Protein AF-A0A9P4HF05-F1 (afdb_monomer)

Sequence (89 aa):
GIELPVHPATLRIEAALDQRGRSLPLEELSAIMCRVVPKMTEEEKASVYLTEMENAWPWFKIRDEVVRFDEQKSRWFLAGRSIANYECR

Organism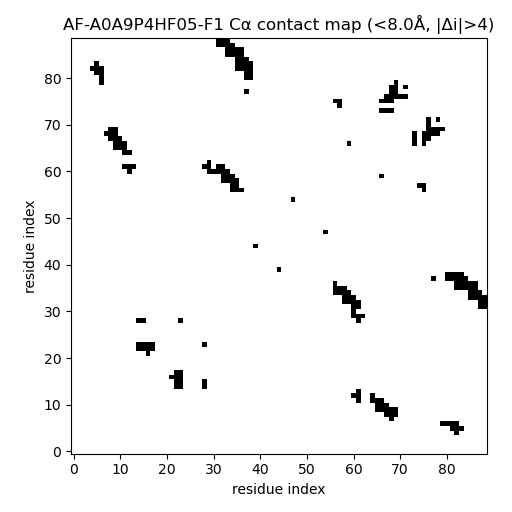: NCBI:txid210430

Radius of gyration: 14.5 Å; Cα contacts (8 Å, |Δi|>4): 116; chains: 1; bounding box: 28×26×40 Å

Structure (mmCIF, N/CA/C/O backbone):
data_AF-A0A9P4HF05-F1
#
_entry.id   AF-A0A9P4HF05-F1
#
loop_
_atom_site.group_PDB
_atom_site.id
_atom_site.type_symbol
_atom_site.label_atom_id
_atom_site.label_alt_id
_atom_site.label_comp_id
_atom_site.label_asym_id
_atom_site.label_entity_id
_atom_site.label_seq_id
_atom_site.pdbx_PDB_ins_code
_atom_site.Cartn_x
_atom_site.Cartn_y
_atom_site.Cartn_z
_atom_site.occupancy
_atom_site.B_iso_or_equiv
_atom_site.auth_seq_id
_atom_site.auth_comp_id
_atom_site.auth_asym_id
_atom_site.auth_atom_id
_atom_site.pdbx_PDB_model_num
ATOM 1 N N . GLY A 1 1 ? 14.473 -1.729 13.852 1.00 56.38 1 GLY A N 1
ATOM 2 C CA . GLY A 1 1 ? 13.365 -1.301 12.977 1.00 56.38 1 GLY A CA 1
ATOM 3 C C . GLY A 1 1 ? 12.717 -2.533 12.393 1.00 56.38 1 GLY A C 1
ATOM 4 O O . GLY A 1 1 ? 13.390 -3.552 12.318 1.00 56.38 1 GLY A O 1
ATOM 5 N N . ILE A 1 2 ? 11.433 -2.466 12.046 1.00 70.75 2 ILE A N 1
ATOM 6 C CA . ILE A 1 2 ? 10.747 -3.560 11.347 1.00 70.75 2 IL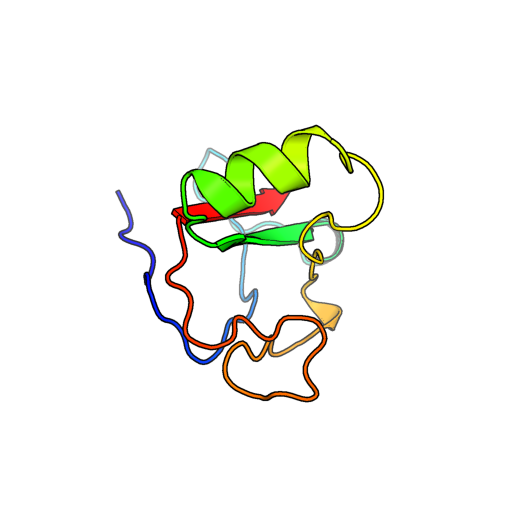E A CA 1
ATOM 7 C C . ILE A 1 2 ? 11.168 -3.495 9.877 1.00 70.75 2 ILE A C 1
ATOM 9 O O . ILE A 1 2 ? 11.078 -2.431 9.267 1.00 70.75 2 ILE A O 1
ATOM 13 N N . GLU A 1 3 ? 11.657 -4.603 9.329 1.00 82.44 3 GLU A N 1
ATOM 14 C CA . GLU A 1 3 ? 11.945 -4.720 7.901 1.00 82.44 3 GLU A CA 1
ATOM 15 C C . GLU A 1 3 ? 10.650 -5.082 7.167 1.00 82.44 3 GLU A C 1
ATOM 17 O O . GLU A 1 3 ? 10.004 -6.081 7.486 1.00 82.44 3 GLU A O 1
ATOM 22 N N . LEU A 1 4 ? 10.233 -4.231 6.229 1.00 87.75 4 LEU A N 1
ATOM 23 C CA . LEU A 1 4 ? 9.020 -4.445 5.442 1.00 87.75 4 LEU A CA 1
ATOM 24 C C . LEU A 1 4 ? 9.347 -5.200 4.145 1.00 87.75 4 LEU A C 1
ATOM 26 O O . LEU A 1 4 ? 10.416 -4.993 3.567 1.00 87.75 4 LEU A O 1
ATOM 30 N N . PRO A 1 5 ? 8.435 -6.058 3.652 1.00 92.06 5 PRO A N 1
ATOM 31 C CA . PRO A 1 5 ? 8.692 -6.867 2.468 1.00 92.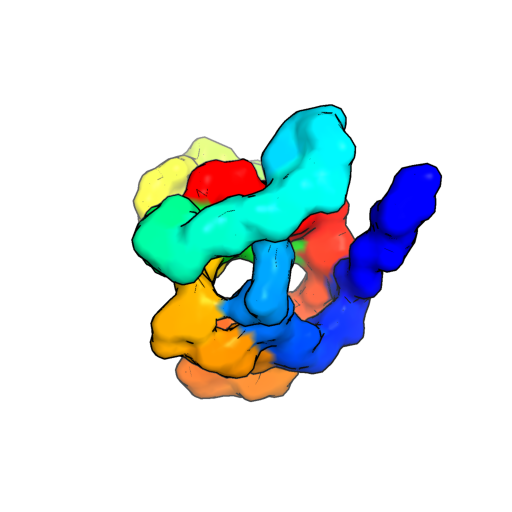06 5 PRO A CA 1
ATOM 32 C C . PRO A 1 5 ? 8.852 -6.003 1.213 1.00 92.06 5 PRO A C 1
ATOM 34 O O . PRO A 1 5 ? 8.162 -5.006 1.033 1.00 92.06 5 PRO A O 1
ATOM 37 N N . VAL A 1 6 ? 9.729 -6.412 0.299 1.00 93.56 6 VAL A N 1
ATOM 38 C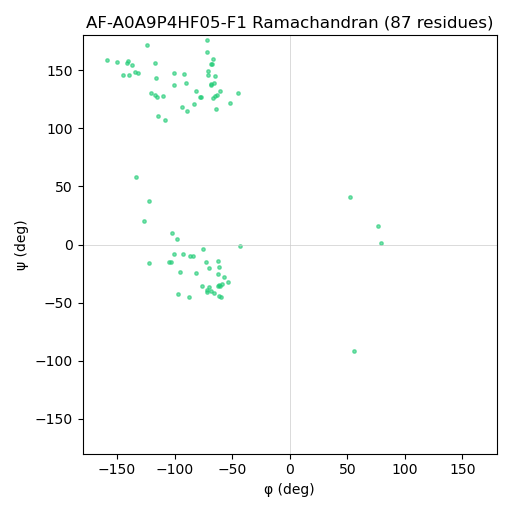 CA . VAL A 1 6 ? 9.984 -5.679 -0.957 1.00 93.56 6 VAL A CA 1
ATOM 39 C C . VAL A 1 6 ? 9.157 -6.231 -2.128 1.00 93.56 6 VAL A C 1
ATOM 41 O O . VAL A 1 6 ? 8.869 -5.501 -3.072 1.00 93.56 6 VAL A O 1
ATOM 44 N N . HIS A 1 7 ? 8.728 -7.495 -2.054 1.00 93.75 7 HIS A N 1
ATOM 45 C CA . HIS A 1 7 ? 7.899 -8.167 -3.067 1.00 93.75 7 HIS A CA 1
ATOM 46 C C . HIS A 1 7 ? 6.724 -8.939 -2.436 1.00 93.75 7 HIS A C 1
ATOM 48 O O . HIS A 1 7 ? 6.636 -10.158 -2.588 1.00 93.75 7 HIS A O 1
ATOM 54 N N . PRO A 1 8 ? 5.837 -8.281 -1.670 1.00 93.88 8 PRO A N 1
ATOM 55 C CA . PRO A 1 8 ? 4.647 -8.951 -1.167 1.00 93.88 8 PRO A CA 1
ATOM 56 C C . PRO A 1 8 ? 3.688 -9.276 -2.320 1.00 93.88 8 PRO A C 1
ATOM 58 O O . PRO A 1 8 ? 3.446 -8.440 -3.188 1.00 93.88 8 PRO A O 1
ATOM 61 N N . ALA A 1 9 ? 3.092 -10.468 -2.299 1.00 94.12 9 ALA A N 1
ATOM 62 C CA . ALA A 1 9 ? 1.957 -10.790 -3.168 1.00 94.12 9 ALA A CA 1
ATOM 63 C C . ALA A 1 9 ? 0.690 -10.050 -2.710 1.00 94.12 9 ALA A C 1
ATOM 65 O O . ALA A 1 9 ? -0.077 -9.526 -3.517 1.00 94.12 9 ALA A O 1
ATOM 66 N N . THR A 1 10 ? 0.500 -9.961 -1.390 1.00 95.06 10 THR A N 1
ATOM 67 C CA . THR A 1 10 ? -0.681 -9.360 -0.772 1.00 95.06 10 THR A CA 1
ATOM 68 C C . THR A 1 10 ? -0.338 -8.531 0.456 1.00 95.06 10 THR A C 1
ATOM 70 O O . THR A 1 10 ? 0.676 -8.784 1.109 1.00 95.06 10 THR A O 1
ATOM 73 N N . LEU A 1 11 ? -1.218 -7.603 0.828 1.00 94.25 11 LEU A N 1
ATOM 74 C CA . LEU A 1 11 ? -1.111 -6.825 2.060 1.00 94.25 11 LEU A CA 1
ATOM 75 C C . LEU A 1 11 ? -2.492 -6.547 2.664 1.00 94.25 11 LEU A C 1
ATOM 77 O O . LEU A 1 11 ? -3.472 -6.372 1.945 1.00 94.25 11 LEU A O 1
ATOM 81 N N . ARG A 1 12 ? -2.557 -6.508 3.997 1.00 94.00 12 ARG A N 1
ATOM 82 C CA . ARG A 1 12 ? -3.747 -6.155 4.780 1.00 94.00 12 ARG A CA 1
ATOM 83 C C . ARG A 1 12 ? -3.348 -5.291 5.975 1.00 94.00 12 ARG A C 1
ATOM 85 O O . ARG A 1 12 ? -2.272 -5.479 6.538 1.00 94.00 12 ARG A O 1
ATOM 92 N N . ILE A 1 13 ? -4.215 -4.355 6.358 1.00 92.19 13 ILE A N 1
ATOM 93 C CA . ILE A 1 13 ? -4.073 -3.580 7.597 1.00 92.19 13 ILE A CA 1
ATOM 94 C C . ILE A 1 13 ? -4.791 -4.343 8.715 1.00 92.19 13 ILE A C 1
ATOM 96 O O . ILE A 1 13 ? -6.008 -4.486 8.666 1.00 92.19 13 ILE A O 1
ATOM 100 N N . GLU A 1 14 ? -4.043 -4.821 9.711 1.00 90.44 14 GLU A N 1
ATOM 101 C CA . GLU A 1 14 ? -4.596 -5.538 10.878 1.00 90.44 14 GLU A CA 1
ATOM 102 C C . GLU A 1 14 ? -4.789 -4.623 12.087 1.00 90.44 14 GLU A C 1
ATOM 104 O O . GLU A 1 14 ? -5.772 -4.712 12.814 1.00 90.44 14 GLU A O 1
ATOM 109 N N . ALA A 1 15 ? -3.800 -3.763 12.326 1.00 91.25 15 ALA A N 1
ATOM 110 C CA . ALA A 1 15 ? -3.713 -2.906 13.492 1.00 91.25 15 ALA A CA 1
ATOM 111 C C . ALA A 1 15 ? -2.781 -1.729 13.199 1.00 91.25 15 ALA A C 1
ATOM 113 O O . ALA A 1 15 ? -1.908 -1.803 12.331 1.00 91.25 15 ALA A O 1
ATOM 114 N N . ALA A 1 16 ? -2.940 -0.665 13.974 1.00 91.25 16 ALA A N 1
ATOM 115 C CA . ALA A 1 16 ? -2.024 0.461 14.015 1.00 91.25 16 ALA A CA 1
ATOM 116 C C . ALA A 1 16 ? -1.746 0.824 15.472 1.00 91.25 16 ALA A C 1
ATOM 118 O O . ALA A 1 16 ? -2.600 0.630 16.343 1.00 91.25 16 ALA A O 1
ATOM 119 N N . LEU A 1 17 ? -0.538 1.319 15.729 1.00 91.69 17 LEU A N 1
ATOM 120 C CA . LEU A 1 17 ? -0.081 1.697 17.059 1.00 91.69 17 LEU A CA 1
ATOM 121 C C . LEU A 1 17 ? 0.186 3.202 17.107 1.00 91.69 17 LEU A C 1
ATOM 123 O O . LEU A 1 17 ? 0.703 3.773 16.147 1.00 91.69 17 LEU A O 1
ATOM 127 N N . ASP A 1 18 ? -0.125 3.831 18.237 1.00 89.88 18 ASP A N 1
ATOM 128 C CA . ASP A 1 18 ? 0.306 5.195 18.522 1.00 89.88 18 ASP A CA 1
ATOM 129 C C . ASP A 1 18 ? 1.821 5.260 18.813 1.00 89.88 18 ASP A C 1
ATOM 131 O O . ASP A 1 18 ? 2.520 4.248 18.909 1.00 89.88 18 ASP A O 1
ATOM 135 N N . GLN A 1 19 ? 2.347 6.472 19.013 1.00 89.25 19 GLN A N 1
ATOM 136 C CA . GLN A 1 19 ? 3.768 6.684 19.330 1.00 89.25 19 GLN A CA 1
ATOM 137 C C . GLN A 1 19 ? 4.222 6.036 20.649 1.00 89.25 19 GLN A C 1
ATOM 139 O O . GLN A 1 19 ? 5.419 5.931 20.907 1.00 89.25 19 GLN A O 1
ATOM 144 N N . ARG A 1 20 ? 3.282 5.617 21.501 1.00 93.75 20 ARG A N 1
ATOM 145 C CA . ARG A 1 20 ? 3.536 4.922 22.767 1.00 93.75 20 ARG A CA 1
ATOM 146 C C . ARG A 1 20 ? 3.384 3.404 22.622 1.00 93.75 20 ARG A C 1
ATOM 148 O O . ARG A 1 20 ? 3.468 2.700 23.624 1.00 93.75 20 ARG A O 1
ATOM 155 N N . GLY A 1 21 ? 3.155 2.901 21.407 1.00 91.50 21 GLY A N 1
ATOM 156 C CA . GLY A 1 21 ? 2.956 1.482 21.124 1.00 91.50 21 GLY A CA 1
ATOM 157 C C . GLY A 1 21 ? 1.571 0.956 21.508 1.00 91.50 21 GLY A C 1
ATOM 158 O O . GLY A 1 21 ? 1.399 -0.256 21.613 1.00 91.50 21 GLY A O 1
ATOM 159 N N . ARG A 1 22 ? 0.583 1.827 21.749 1.00 93.06 22 ARG A N 1
ATOM 160 C CA . ARG A 1 22 ? -0.786 1.420 22.102 1.00 93.06 22 ARG A CA 1
ATOM 161 C C . ARG A 1 22 ? -1.624 1.253 20.845 1.00 93.06 22 ARG A C 1
ATOM 163 O O . ARG A 1 22 ? -1.539 2.079 19.944 1.00 93.06 22 ARG A O 1
ATOM 170 N N . SER A 1 23 ? -2.455 0.216 20.803 1.00 92.88 23 SER A N 1
ATOM 171 C CA . SER A 1 23 ? -3.379 -0.012 19.691 1.00 92.88 23 SER A CA 1
ATOM 172 C C . SER A 1 23 ? -4.354 1.148 19.532 1.00 92.88 23 SER A C 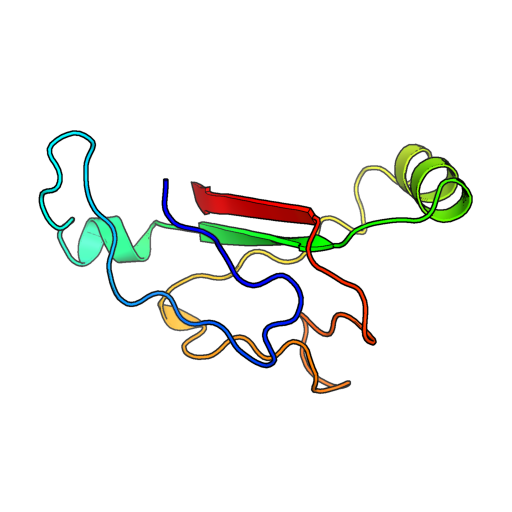1
ATOM 174 O O . SER A 1 23 ? -4.976 1.567 20.512 1.00 92.88 23 SER A O 1
ATOM 176 N N . LEU A 1 24 ? -4.514 1.621 18.300 1.00 92.56 24 LEU A N 1
ATOM 177 C CA . LEU A 1 24 ? -5.540 2.600 17.967 1.00 92.56 24 LEU A CA 1
ATOM 178 C C . LEU A 1 24 ? -6.938 1.961 18.008 1.00 92.56 24 LEU A C 1
ATOM 180 O O . LEU A 1 24 ? -7.079 0.779 17.672 1.00 92.56 24 LEU A O 1
ATOM 184 N N . PRO A 1 25 ? -7.973 2.717 18.413 1.00 92.19 25 PRO A N 1
ATOM 185 C CA . PRO A 1 25 ? -9.353 2.250 18.359 1.00 92.19 25 PRO A CA 1
ATOM 186 C C . PRO A 1 25 ? -9.812 2.060 16.905 1.00 92.19 25 PRO A C 1
ATOM 188 O O . PRO A 1 25 ? -9.227 2.611 15.968 1.00 92.19 25 PRO A O 1
ATOM 191 N N . LEU A 1 26 ? -10.868 1.268 16.705 1.00 87.12 26 LEU A N 1
ATOM 192 C CA . LEU A 1 26 ? -11.332 0.875 15.370 1.00 87.12 26 LEU A CA 1
ATOM 193 C C . LEU A 1 26 ? -11.741 2.083 14.515 1.00 87.12 26 LEU A C 1
ATOM 195 O O . LEU A 1 26 ? -11.513 2.097 13.305 1.00 87.12 26 LEU A O 1
ATOM 199 N N . GLU A 1 27 ? -12.322 3.104 15.140 1.00 89.44 27 GLU A N 1
ATOM 200 C CA . GLU A 1 27 ? -12.750 4.338 14.487 1.00 89.44 27 GLU A CA 1
ATOM 201 C C . GLU A 1 27 ? -11.553 5.071 13.867 1.00 89.44 27 GLU A C 1
ATOM 203 O O . GLU A 1 27 ? -11.606 5.459 12.699 1.00 89.44 27 GLU A O 1
ATOM 208 N N . GLU A 1 28 ? -10.444 5.174 14.603 1.00 89.81 28 GLU A N 1
ATOM 209 C CA . GLU A 1 28 ? -9.195 5.776 14.124 1.00 89.81 28 GLU A CA 1
ATOM 210 C C . GLU A 1 28 ? -8.498 4.882 13.092 1.00 89.81 28 GLU A C 1
ATOM 212 O O . GLU A 1 28 ? -8.060 5.366 12.048 1.00 89.81 28 GLU A O 1
ATOM 217 N N . LEU A 1 29 ? -8.475 3.564 13.313 1.00 89.69 29 LEU A N 1
ATOM 218 C CA . LEU A 1 29 ? -7.926 2.597 12.357 1.00 89.69 29 LEU A CA 1
ATOM 219 C C . LEU A 1 29 ? -8.638 2.669 10.997 1.00 89.69 29 LEU A C 1
ATOM 221 O O . LEU A 1 29 ? -8.011 2.505 9.952 1.00 89.69 29 LEU A O 1
ATOM 225 N N . SER A 1 30 ? -9.943 2.955 10.993 1.00 88.94 30 SER A N 1
ATOM 226 C CA . SER A 1 30 ? -10.735 3.098 9.768 1.00 88.94 30 SER A CA 1
ATOM 227 C C . SER A 1 30 ? -10.400 4.351 8.947 1.00 88.94 30 SER A C 1
ATOM 229 O O . SER A 1 30 ? -10.686 4.394 7.744 1.00 88.94 30 SER A O 1
ATOM 231 N N . ALA A 1 31 ? -9.788 5.356 9.582 1.00 91.31 31 ALA A N 1
ATOM 232 C CA . ALA A 1 31 ? -9.336 6.574 8.926 1.00 91.31 31 ALA A CA 1
ATOM 233 C C . ALA A 1 31 ? -7.982 6.389 8.224 1.00 91.31 31 ALA A C 1
ATOM 235 O O . ALA A 1 31 ? -7.727 7.089 7.241 1.00 91.31 31 ALA A O 1
ATOM 236 N N . ILE A 1 32 ? -7.172 5.421 8.672 1.00 92.81 32 ILE A N 1
ATOM 237 C CA . ILE A 1 32 ? -5.832 5.178 8.134 1.00 92.81 32 ILE A CA 1
ATOM 238 C C . ILE A 1 32 ? -5.903 4.777 6.665 1.00 92.81 32 ILE A C 1
ATOM 240 O O . ILE A 1 32 ? -6.610 3.845 6.269 1.00 92.81 32 ILE A O 1
ATOM 244 N N . MET A 1 33 ? -5.115 5.480 5.860 1.00 94.25 33 MET A N 1
ATOM 245 C CA . MET A 1 33 ? -4.878 5.175 4.459 1.00 94.25 33 MET A CA 1
ATOM 246 C C . MET A 1 33 ? -3.410 4.857 4.271 1.00 94.25 33 MET A C 1
ATOM 248 O O . MET A 1 33 ? -2.567 5.670 4.628 1.00 94.25 33 MET A O 1
ATOM 252 N N . CYS A 1 34 ? -3.109 3.733 3.634 1.00 93.69 34 CYS A N 1
ATOM 253 C CA . CYS A 1 34 ? -1.752 3.387 3.239 1.00 93.69 34 CYS A CA 1
ATOM 254 C C . CYS A 1 34 ? -1.631 3.280 1.719 1.00 93.69 34 CYS A C 1
ATOM 256 O O . CYS A 1 34 ? -2.616 3.045 1.025 1.00 93.69 34 CYS A O 1
ATOM 258 N N . ARG A 1 35 ? -0.431 3.457 1.181 1.00 93.25 35 ARG A N 1
ATOM 259 C CA . ARG A 1 35 ? -0.094 3.149 -0.209 1.00 93.25 35 ARG A CA 1
ATOM 260 C C . ARG A 1 35 ? 1.297 2.547 -0.284 1.00 93.25 35 ARG A C 1
ATOM 262 O O . ARG A 1 35 ? 2.143 2.784 0.579 1.00 93.25 35 ARG A O 1
ATOM 269 N N . VAL A 1 36 ? 1.527 1.794 -1.349 1.00 92.75 36 VAL A N 1
ATOM 270 C CA . VAL A 1 36 ? 2.859 1.314 -1.711 1.00 92.75 36 VAL A CA 1
ATOM 271 C C . VAL A 1 36 ? 3.413 2.189 -2.820 1.00 92.75 36 VAL A C 1
ATOM 273 O O . VAL A 1 36 ? 2.701 2.533 -3.763 1.00 92.75 36 VAL A O 1
ATOM 276 N N . VAL A 1 37 ? 4.685 2.547 -2.703 1.00 91.12 37 VAL A N 1
ATOM 277 C CA . VAL A 1 37 ? 5.418 3.267 -3.740 1.00 91.12 37 VAL A CA 1
ATOM 278 C C . VAL A 1 37 ? 6.408 2.280 -4.351 1.00 91.12 37 VAL A C 1
ATOM 280 O O . VAL A 1 37 ? 7.367 1.903 -3.673 1.00 91.12 37 VAL A O 1
ATOM 283 N N . PRO A 1 38 ? 6.191 1.794 -5.583 1.00 90.56 38 PRO A N 1
ATOM 284 C CA . PRO A 1 38 ? 7.138 0.918 -6.256 1.00 90.56 38 PRO A CA 1
ATOM 285 C C . PRO A 1 38 ? 8.438 1.651 -6.598 1.00 90.56 38 PRO A C 1
ATOM 287 O O . PRO A 1 38 ? 8.470 2.872 -6.763 1.00 90.56 38 PRO A O 1
ATOM 290 N N . LYS A 1 39 ? 9.526 0.889 -6.732 1.00 89.06 39 LYS A N 1
ATOM 291 C CA . LYS A 1 39 ? 10.771 1.388 -7.319 1.00 89.06 39 LYS A CA 1
ATOM 292 C C . LYS A 1 39 ? 10.522 1.682 -8.795 1.00 89.06 39 LYS A C 1
ATOM 294 O O . LYS A 1 39 ? 10.066 0.805 -9.524 1.00 89.06 39 LYS A O 1
ATOM 299 N N . MET A 1 40 ? 10.838 2.906 -9.196 1.00 84.19 40 MET A N 1
ATOM 300 C CA . MET A 1 40 ? 10.793 3.364 -10.583 1.00 84.19 40 MET A CA 1
ATOM 301 C C . MET A 1 40 ? 12.199 3.365 -11.183 1.00 84.19 40 MET A C 1
ATOM 303 O O . MET A 1 40 ? 13.168 3.653 -10.467 1.00 84.19 40 MET A O 1
ATOM 307 N N . THR A 1 41 ? 12.304 3.101 -12.485 1.00 82.56 41 THR A N 1
ATOM 308 C CA . THR A 1 41 ? 13.535 3.378 -13.245 1.00 82.56 41 THR A CA 1
ATOM 309 C C . THR A 1 41 ? 13.727 4.885 -13.443 1.00 82.56 41 THR A C 1
ATOM 311 O O . THR A 1 41 ? 12.807 5.672 -13.219 1.00 82.56 41 THR A O 1
ATOM 314 N N . GLU A 1 42 ? 14.924 5.321 -13.843 1.00 79.50 42 GLU A N 1
ATOM 315 C CA . GLU A 1 42 ? 15.196 6.747 -14.094 1.00 79.50 42 GLU A CA 1
ATOM 316 C C . GLU A 1 42 ? 14.316 7.313 -15.225 1.00 79.50 42 GLU A C 1
ATOM 318 O O . GLU A 1 42 ? 13.828 8.440 -15.135 1.00 79.50 42 GLU A O 1
ATOM 323 N N . GLU A 1 43 ? 14.015 6.507 -16.245 1.00 76.88 43 GLU A N 1
ATOM 324 C CA . GLU A 1 43 ? 13.132 6.874 -17.357 1.00 76.88 43 GLU A CA 1
ATOM 325 C C . GLU A 1 43 ? 11.666 7.018 -16.909 1.00 76.88 43 GLU A C 1
ATOM 327 O O . GLU A 1 43 ? 10.962 7.949 -17.319 1.00 76.88 43 GLU A O 1
ATOM 332 N N . GLU A 1 44 ? 11.203 6.121 -16.031 1.00 75.44 44 GLU A N 1
ATOM 333 C CA . GLU A 1 44 ? 9.866 6.192 -15.434 1.00 75.44 44 GLU A CA 1
ATOM 334 C C . GLU A 1 44 ? 9.738 7.423 -14.524 1.00 75.44 44 GLU A C 1
ATOM 336 O O . GLU A 1 44 ? 8.736 8.135 -14.598 1.00 75.44 44 GLU A O 1
ATOM 341 N N . LYS A 1 45 ? 10.769 7.734 -13.723 1.00 73.94 45 LYS A N 1
ATOM 342 C CA . LYS A 1 45 ? 10.795 8.936 -12.870 1.00 73.94 45 LYS A CA 1
ATOM 343 C C . LYS A 1 45 ? 10.669 10.217 -13.691 1.00 73.94 45 LYS A C 1
ATOM 345 O O . LYS A 1 45 ? 9.876 11.087 -13.334 1.00 73.94 45 LYS A O 1
ATOM 350 N N . ALA A 1 46 ? 11.408 10.320 -14.797 1.00 69.12 46 ALA A N 1
ATOM 351 C CA . ALA A 1 46 ? 11.346 11.476 -15.690 1.00 69.12 46 ALA A CA 1
ATOM 352 C C . ALA A 1 46 ? 9.949 11.654 -16.317 1.00 69.12 46 ALA A C 1
ATOM 354 O O . ALA A 1 46 ? 9.476 12.777 -16.475 1.00 69.12 46 ALA A O 1
ATOM 355 N N . SER A 1 47 ? 9.262 10.549 -16.617 1.00 65.88 47 SER A N 1
ATOM 356 C CA . SER A 1 47 ? 7.912 10.559 -17.198 1.00 65.88 47 SER A CA 1
ATOM 357 C C . SER A 1 47 ? 6.819 10.896 -16.172 1.00 65.88 47 SER A C 1
ATOM 359 O O . SER A 1 47 ? 5.853 11.592 -16.490 1.00 65.88 47 SER A O 1
ATOM 361 N N . VAL A 1 48 ? 6.971 10.440 -14.924 1.00 63.22 48 VAL A N 1
ATOM 362 C CA . VAL A 1 48 ? 6.040 10.732 -13.817 1.00 63.22 48 VAL A CA 1
ATOM 363 C C . VAL A 1 48 ? 6.124 12.198 -13.385 1.00 63.22 48 VAL A C 1
ATOM 365 O O . VAL A 1 48 ? 5.093 12.810 -13.122 1.00 63.22 48 VAL A O 1
ATOM 368 N N . TYR A 1 49 ? 7.321 12.792 -13.395 1.00 58.81 49 TYR A N 1
ATOM 369 C CA . TYR A 1 49 ? 7.514 14.217 -13.088 1.00 58.81 49 TYR A CA 1
ATOM 370 C C . TYR A 1 49 ? 6.797 15.151 -14.081 1.00 58.81 49 TYR A C 1
ATOM 372 O O . TYR A 1 49 ? 6.421 16.267 -13.745 1.00 58.81 49 TYR A O 1
ATOM 380 N N . LEU A 1 50 ? 6.556 14.690 -15.311 1.00 55.19 50 LEU A N 1
ATOM 381 C CA . LEU A 1 50 ? 5.821 15.453 -16.326 1.00 55.19 50 LEU A CA 1
ATOM 382 C C . LEU A 1 50 ? 4.296 15.266 -16.237 1.00 55.19 50 LEU A C 1
ATOM 384 O O . LEU A 1 50 ? 3.554 15.980 -16.907 1.00 55.19 50 LEU A O 1
ATOM 388 N N . THR A 1 51 ? 3.820 14.311 -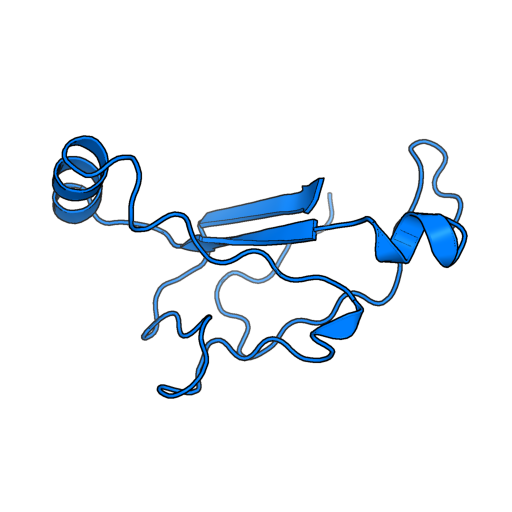15.431 1.00 55.53 51 THR A N 1
ATOM 389 C CA . THR A 1 51 ? 2.416 13.862 -15.376 1.00 55.53 51 THR A CA 1
ATOM 390 C C . THR A 1 51 ? 1.831 13.894 -13.957 1.00 55.53 51 THR A C 1
ATOM 392 O O . THR A 1 51 ? 0.825 13.232 -13.704 1.00 55.53 51 THR A O 1
ATOM 395 N N . GLU A 1 52 ? 2.439 14.679 -13.052 1.00 49.12 52 GLU A N 1
ATOM 396 C CA . GLU A 1 52 ? 2.326 14.718 -11.572 1.00 49.12 52 GLU A CA 1
ATOM 397 C C . GLU A 1 52 ? 0.929 14.615 -10.903 1.00 49.12 52 GLU A C 1
ATOM 399 O O . GLU A 1 52 ? 0.856 14.579 -9.676 1.00 49.12 52 GLU A O 1
ATOM 404 N N . MET A 1 53 ? -0.189 14.514 -11.625 1.00 48.16 53 MET A N 1
ATOM 405 C CA . MET A 1 53 ? -1.540 14.457 -11.049 1.00 48.16 53 MET A CA 1
ATOM 406 C C . MET A 1 53 ? -2.390 13.222 -11.395 1.00 48.16 53 MET A C 1
ATOM 408 O O . MET A 1 53 ? -3.345 12.975 -10.663 1.00 48.16 53 MET A O 1
ATOM 412 N N . GLU A 1 54 ? -2.078 12.403 -12.409 1.00 43.56 54 GLU A N 1
ATOM 413 C CA . GLU A 1 54 ? -3.008 11.321 -12.822 1.00 43.56 54 GLU A CA 1
ATOM 414 C C . GLU A 1 54 ? -2.630 9.894 -12.370 1.00 43.56 54 GLU A C 1
ATOM 416 O O . GLU A 1 54 ? -3.501 9.030 -12.332 1.00 43.56 54 GLU A O 1
ATOM 421 N N . ASN A 1 55 ? -1.391 9.638 -11.924 1.00 54.12 55 ASN A N 1
ATOM 422 C CA . ASN A 1 55 ? -0.911 8.290 -11.547 1.00 54.12 55 ASN A CA 1
ATOM 423 C C . ASN A 1 55 ? -0.394 8.186 -10.097 1.00 54.12 55 ASN A C 1
ATOM 425 O O . ASN A 1 55 ? 0.579 7.487 -9.807 1.00 54.12 55 ASN A O 1
ATOM 429 N N . ALA A 1 56 ? -1.027 8.881 -9.150 1.00 71.12 56 ALA A N 1
ATOM 430 C CA . ALA A 1 56 ? -0.721 8.681 -7.736 1.00 71.12 56 ALA A CA 1
ATOM 431 C C . ALA A 1 56 ? -1.090 7.242 -7.330 1.00 71.12 56 ALA A C 1
ATOM 433 O O . ALA A 1 56 ? -2.261 6.869 -7.375 1.00 71.12 56 ALA A O 1
ATOM 434 N N . TRP A 1 57 ? -0.095 6.442 -6.930 1.00 84.81 57 TRP A N 1
ATOM 435 C CA . TRP A 1 57 ? -0.288 5.051 -6.509 1.00 84.81 57 TRP A CA 1
ATOM 436 C C . TRP A 1 57 ? -1.492 4.905 -5.567 1.00 84.81 57 TRP A C 1
ATOM 438 O O . TRP A 1 57 ? -1.599 5.674 -4.601 1.00 84.81 57 TRP A O 1
ATOM 448 N N . PRO A 1 58 ? -2.403 3.953 -5.838 1.00 90.69 58 PRO A N 1
ATOM 449 C CA . PRO A 1 58 ? -3.692 3.918 -5.175 1.00 90.69 58 PRO A CA 1
ATOM 450 C C . PRO A 1 58 ? -3.531 3.651 -3.685 1.00 90.69 58 PRO A C 1
ATOM 452 O O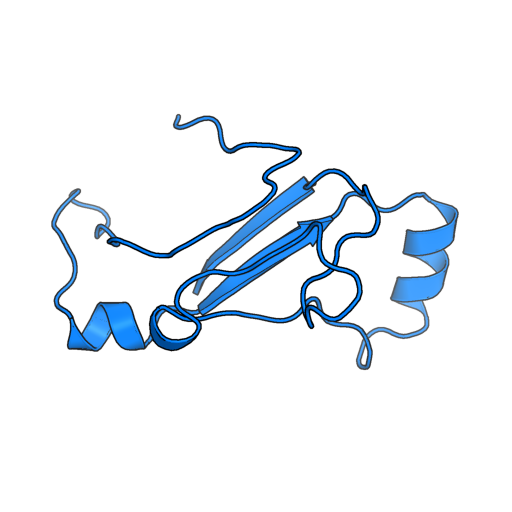 . PRO A 1 58 ? -2.920 2.671 -3.258 1.00 90.69 58 PRO A O 1
ATOM 455 N N . TRP A 1 59 ? -4.146 4.520 -2.891 1.00 93.44 59 TRP A N 1
ATOM 456 C CA . TRP A 1 59 ? -4.286 4.311 -1.459 1.00 93.44 59 TRP A CA 1
ATOM 457 C C . TRP A 1 59 ? -5.227 3.142 -1.176 1.00 93.44 59 TRP A C 1
ATOM 459 O O . TRP A 1 59 ? -6.103 2.839 -1.983 1.00 93.44 59 TRP A O 1
ATOM 469 N N . PHE A 1 60 ? -5.078 2.511 -0.022 1.00 94.44 60 PHE A N 1
ATOM 470 C CA . PHE A 1 60 ? -5.957 1.480 0.506 1.00 94.44 60 PHE A CA 1
ATOM 471 C C . PHE A 1 60 ? -6.210 1.696 1.997 1.00 94.44 60 PHE A C 1
ATOM 473 O O . PHE A 1 60 ? -5.413 2.322 2.698 1.00 94.44 60 PHE A O 1
ATOM 480 N N . LYS A 1 61 ? -7.347 1.193 2.467 1.00 94.88 61 LYS A N 1
ATOM 481 C CA . LYS A 1 61 ? -7.825 1.260 3.852 1.00 94.88 61 LYS A CA 1
ATOM 482 C C . LYS A 1 61 ? -8.107 -0.143 4.370 1.00 94.88 61 LYS A C 1
ATOM 484 O O . LYS A 1 61 ? -8.184 -1.093 3.600 1.00 94.88 61 LYS A O 1
ATOM 489 N N . ILE A 1 62 ? -8.392 -0.259 5.664 1.00 92.94 62 ILE A N 1
ATOM 490 C CA . ILE A 1 62 ? -8.809 -1.530 6.276 1.00 92.94 62 ILE A CA 1
ATOM 491 C C . ILE A 1 62 ? -10.018 -2.183 5.574 1.00 92.94 62 ILE A C 1
ATOM 493 O O . ILE A 1 62 ? -10.095 -3.401 5.478 1.00 92.94 62 ILE A O 1
ATOM 497 N N . ARG A 1 63 ? -10.936 -1.377 5.020 1.00 91.81 63 ARG A N 1
ATOM 498 C CA . ARG A 1 63 ? -12.123 -1.862 4.292 1.00 91.81 63 ARG A CA 1
ATOM 499 C C . ARG A 1 63 ? -11.823 -2.445 2.912 1.00 91.81 63 ARG A C 1
ATOM 501 O O . ARG A 1 63 ? -12.693 -3.099 2.357 1.00 91.81 63 ARG A O 1
ATOM 508 N N . ASP A 1 64 ? -10.637 -2.197 2.356 1.00 93.62 64 ASP A N 1
ATOM 509 C CA . ASP A 1 64 ? -10.196 -2.870 1.129 1.00 93.62 64 ASP A CA 1
ATOM 510 C C . ASP A 1 64 ? -9.778 -4.334 1.409 1.00 93.62 64 ASP A C 1
ATOM 512 O O . ASP A 1 64 ? -9.464 -5.068 0.477 1.00 93.62 64 ASP A O 1
ATOM 516 N N . GLU A 1 65 ? -9.796 -4.760 2.681 1.00 92.06 65 GLU A N 1
ATOM 517 C CA . GLU A 1 65 ? -9.474 -6.104 3.164 1.00 92.06 65 GLU A CA 1
ATOM 518 C C . GLU A 1 65 ? -8.082 -6.573 2.729 1.00 92.06 65 GLU A C 1
ATOM 520 O O . GLU A 1 65 ? -7.099 -6.331 3.429 1.00 92.06 65 GLU A O 1
ATOM 525 N N . VAL A 1 66 ? -7.986 -7.250 1.585 1.00 95.31 66 VAL A N 1
ATOM 526 C CA . VAL A 1 66 ? -6.741 -7.801 1.055 1.00 95.31 66 VAL A CA 1
ATOM 527 C C . VAL A 1 66 ? -6.385 -7.096 -0.245 1.00 95.31 66 VAL A C 1
ATOM 529 O O . VAL A 1 66 ? -6.995 -7.313 -1.291 1.00 95.31 66 VAL A O 1
ATOM 532 N N . VAL A 1 67 ? -5.319 -6.306 -0.187 1.00 94.75 67 VAL A N 1
ATOM 533 C CA . VAL A 1 67 ? -4.680 -5.704 -1.352 1.00 94.75 67 VAL A CA 1
ATOM 534 C C . VAL A 1 67 ? -3.843 -6.764 -2.054 1.00 94.75 67 VAL A C 1
ATOM 536 O O . VAL A 1 67 ? -2.998 -7.394 -1.421 1.00 94.75 67 VAL A O 1
ATOM 539 N N . ARG A 1 68 ? -4.057 -6.955 -3.359 1.00 96.06 68 ARG A N 1
ATOM 540 C CA . ARG A 1 68 ? -3.308 -7.905 -4.199 1.00 96.06 68 ARG A CA 1
ATOM 541 C C . ARG A 1 68 ? -2.416 -7.156 -5.180 1.00 96.06 68 ARG A C 1
ATOM 543 O O . ARG A 1 68 ? -2.902 -6.292 -5.906 1.00 96.06 68 ARG A O 1
ATOM 550 N N . PHE A 1 69 ? -1.132 -7.486 -5.216 1.00 94.38 69 PHE A N 1
ATOM 551 C CA . PHE A 1 69 ? -0.137 -6.821 -6.067 1.00 94.38 69 PHE A CA 1
ATOM 552 C C . PHE A 1 69 ? 0.272 -7.657 -7.286 1.00 94.38 69 PHE A C 1
ATOM 554 O O . PHE A 1 69 ? 0.860 -7.124 -8.226 1.00 94.38 69 PHE A O 1
ATOM 561 N N . ASP A 1 70 ? -0.049 -8.949 -7.281 1.00 93.38 70 ASP A N 1
ATOM 562 C CA . ASP A 1 70 ? 0.293 -9.944 -8.302 1.00 93.38 70 ASP A CA 1
ATOM 563 C C . ASP A 1 70 ? -0.861 -10.263 -9.271 1.00 93.38 70 ASP A C 1
ATOM 565 O O . ASP A 1 70 ? -0.657 -10.911 -10.297 1.00 93.38 70 ASP A O 1
ATOM 569 N N . GLU A 1 71 ? -2.065 -9.761 -8.999 1.00 94.88 71 GLU A N 1
ATOM 570 C CA . GLU A 1 71 ? -3.240 -9.964 -9.843 1.00 94.88 71 GLU A CA 1
ATOM 571 C C . GLU A 1 71 ? -3.424 -8.816 -10.844 1.00 94.88 71 GLU A C 1
ATOM 573 O O . GLU A 1 71 ? -3.686 -7.686 -10.448 1.00 94.88 71 GLU A O 1
ATOM 578 N N . GLN A 1 72 ? -3.373 -9.100 -12.150 1.00 90.62 72 GLN A N 1
ATOM 579 C CA . GLN A 1 72 ? -3.468 -8.082 -13.216 1.00 90.62 72 GLN A CA 1
ATOM 580 C C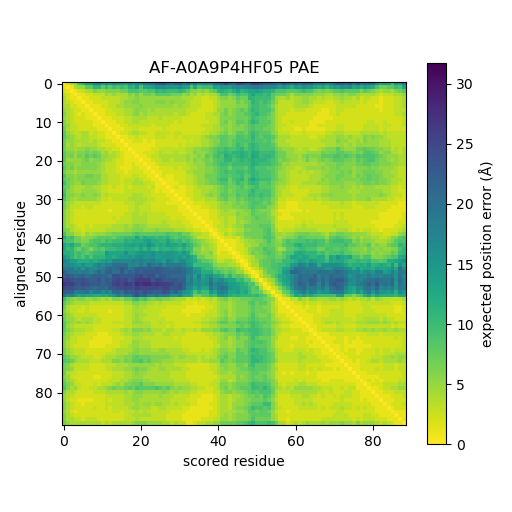 . GLN A 1 72 ? -4.743 -7.225 -13.177 1.00 90.62 72 GLN A C 1
ATOM 582 O O . GLN A 1 72 ? -4.736 -6.091 -13.645 1.00 90.62 72 GLN A O 1
ATOM 587 N N . LYS A 1 73 ? -5.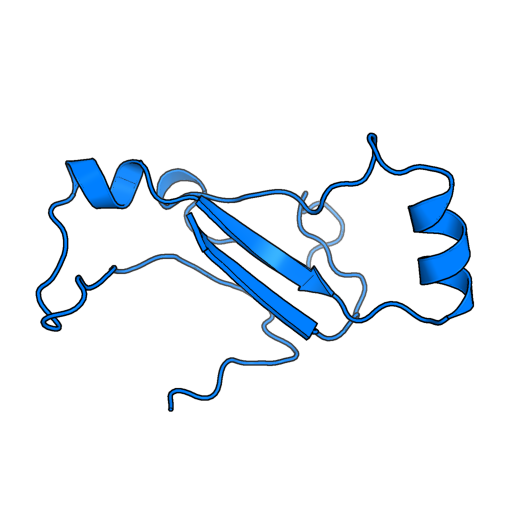846 -7.765 -12.646 1.00 92.56 73 LYS A N 1
ATOM 588 C CA . LYS A 1 73 ? -7.127 -7.050 -12.513 1.00 92.56 73 LYS A CA 1
ATOM 589 C C . LYS A 1 73 ? -7.205 -6.188 -11.253 1.00 92.56 73 LYS A C 1
ATOM 591 O O . LYS A 1 73 ? -8.152 -5.421 -11.097 1.00 92.56 73 LYS A O 1
ATOM 596 N N . SER A 1 74 ? -6.243 -6.330 -10.345 1.00 92.69 74 SER A N 1
ATOM 597 C CA . SER A 1 74 ? -6.178 -5.539 -9.126 1.00 92.69 74 SER A CA 1
ATOM 598 C C . SER A 1 74 ? -5.862 -4.088 -9.454 1.00 92.69 74 SER A C 1
ATOM 600 O O . SER A 1 74 ? -4.929 -3.801 -10.205 1.00 92.69 74 SER A O 1
ATOM 602 N N . ARG A 1 75 ? -6.559 -3.154 -8.796 1.00 91.31 75 ARG A N 1
ATOM 603 C CA . ARG A 1 75 ? -6.218 -1.728 -8.897 1.00 91.31 75 ARG A CA 1
ATOM 604 C C . ARG A 1 75 ? -4.807 -1.422 -8.385 1.00 91.31 75 ARG A C 1
ATOM 606 O O . ARG A 1 75 ? -4.264 -0.382 -8.722 1.00 91.31 75 ARG A O 1
ATOM 613 N N . TRP A 1 76 ? -4.224 -2.310 -7.578 1.00 93.00 76 TRP A N 1
ATOM 614 C CA . TRP A 1 76 ? -2.883 -2.160 -7.011 1.00 93.00 76 TRP A CA 1
ATOM 615 C C . TRP A 1 76 ? -1.823 -3.005 -7.723 1.00 93.00 76 TRP A C 1
ATOM 617 O O . TRP A 1 76 ? -0.713 -3.117 -7.217 1.00 93.00 76 TRP A O 1
ATOM 627 N N . PHE A 1 77 ? -2.133 -3.623 -8.864 1.00 91.88 77 PHE A N 1
ATOM 628 C CA . PHE A 1 77 ? -1.193 -4.494 -9.565 1.00 91.88 77 PHE A CA 1
ATOM 629 C C . PHE A 1 77 ? 0.172 -3.819 -9.798 1.00 91.88 77 PHE A C 1
ATOM 631 O O . PHE A 1 77 ? 0.260 -2.775 -10.442 1.00 91.88 77 PHE A O 1
ATOM 638 N N . LEU A 1 78 ? 1.250 -4.430 -9.296 1.00 90.44 78 LEU A N 1
ATOM 639 C CA . LEU A 1 78 ? 2.606 -3.870 -9.390 1.00 90.44 78 LEU A CA 1
ATOM 640 C C . LEU A 1 78 ? 3.376 -4.358 -10.620 1.00 90.44 78 LEU A C 1
ATOM 642 O O . LEU A 1 78 ? 4.461 -3.847 -10.896 1.00 90.44 78 LEU A O 1
ATOM 646 N N . ALA A 1 79 ? 2.843 -5.332 -11.365 1.00 89.44 79 ALA A N 1
ATOM 647 C CA . ALA A 1 79 ? 3.497 -5.914 -12.539 1.00 89.44 79 ALA A CA 1
ATOM 648 C C . ALA A 1 79 ? 4.936 -6.394 -12.266 1.00 89.44 79 ALA A C 1
ATOM 650 O O . ALA A 1 79 ? 5.840 -6.182 -13.069 1.00 89.44 79 ALA A O 1
ATOM 651 N N . GLY A 1 80 ? 5.161 -7.012 -11.101 1.00 87.38 80 GLY A N 1
ATOM 652 C CA . GLY A 1 80 ? 6.473 -7.525 -10.693 1.00 87.38 80 GLY A CA 1
ATOM 653 C C . GLY A 1 80 ? 7.447 -6.473 -10.148 1.00 87.38 80 GLY A C 1
ATOM 654 O O . GLY A 1 80 ? 8.561 -6.829 -9.763 1.00 87.38 80 GLY A O 1
ATOM 655 N N . ARG A 1 81 ? 7.052 -5.194 -10.061 1.00 89.25 81 ARG A N 1
ATOM 656 C CA . ARG A 1 81 ? 7.893 -4.146 -9.466 1.00 89.25 81 ARG A CA 1
ATOM 657 C C . ARG A 1 81 ? 8.109 -4.388 -7.971 1.00 89.25 81 ARG A C 1
ATOM 659 O O . ARG A 1 81 ? 7.185 -4.728 -7.236 1.00 89.25 81 ARG A O 1
ATOM 666 N N . SER A 1 82 ? 9.340 -4.158 -7.519 1.00 92.62 82 SER A N 1
ATOM 667 C CA . SER A 1 82 ? 9.685 -4.093 -6.095 1.00 92.62 82 SER A CA 1
ATOM 668 C C . SER A 1 82 ? 9.119 -2.834 -5.446 1.00 92.62 82 SER A C 1
ATOM 670 O O . SER A 1 82 ? 9.097 -1.781 -6.081 1.00 92.62 82 SER A O 1
ATOM 672 N N . ILE A 1 83 ? 8.783 -2.899 -4.164 1.00 93.25 83 ILE A N 1
ATOM 673 C CA . ILE A 1 83 ? 8.368 -1.742 -3.369 1.00 93.25 83 ILE A CA 1
ATOM 674 C C . ILE A 1 83 ? 9.600 -0.965 -2.884 1.00 93.25 83 ILE A C 1
ATOM 676 O O . ILE A 1 83 ? 10.572 -1.540 -2.393 1.00 93.25 83 ILE A O 1
ATOM 680 N N . ALA A 1 84 ? 9.574 0.354 -3.063 1.00 92.00 84 ALA A N 1
ATOM 681 C CA . ALA A 1 84 ? 10.563 1.287 -2.535 1.00 92.00 84 ALA A CA 1
ATOM 682 C C . ALA A 1 84 ? 10.190 1.746 -1.125 1.00 92.00 84 ALA A C 1
ATOM 684 O O . ALA A 1 84 ? 11.048 1.795 -0.249 1.00 92.00 84 ALA A O 1
ATOM 685 N N . ASN A 1 85 ? 8.915 2.097 -0.929 1.00 91.62 85 ASN A N 1
ATOM 686 C CA . ASN A 1 85 ? 8.431 2.660 0.321 1.00 91.62 85 ASN A CA 1
ATOM 687 C C . ASN A 1 85 ? 6.965 2.304 0.596 1.00 91.62 85 ASN A C 1
ATOM 689 O O . ASN A 1 85 ? 6.184 2.042 -0.322 1.00 91.62 85 ASN A O 1
ATOM 693 N N . TYR A 1 86 ? 6.603 2.363 1.873 1.00 92.25 86 TYR A N 1
ATOM 694 C CA . TYR A 1 86 ? 5.237 2.278 2.369 1.00 92.25 86 TYR A CA 1
ATOM 695 C C . TYR A 1 86 ? 4.885 3.607 3.020 1.00 92.25 86 TYR A C 1
ATOM 697 O O . TYR A 1 86 ? 5.607 4.086 3.892 1.00 92.25 86 TYR A O 1
ATOM 705 N N . GLU A 1 87 ? 3.775 4.204 2.611 1.00 92.75 87 GLU A N 1
ATOM 706 C CA . GLU A 1 87 ? 3.325 5.486 3.145 1.00 92.75 87 GLU A CA 1
ATOM 707 C C . GLU A 1 87 ? 1.947 5.315 3.756 1.00 92.75 87 GLU A C 1
ATOM 709 O O . GLU A 1 87 ? 1.064 4.768 3.102 1.00 92.75 87 GLU A O 1
ATOM 714 N N . CYS A 1 88 ? 1.755 5.793 4.983 1.00 91.75 88 CYS A N 1
ATOM 715 C CA . CYS A 1 88 ? 0.470 5.767 5.673 1.00 91.75 88 CYS A CA 1
ATOM 716 C C . CYS A 1 88 ? 0.161 7.142 6.276 1.00 91.75 88 CYS A C 1
ATOM 718 O O . CYS A 1 88 ? 1.082 7.858 6.673 1.00 91.75 88 CYS A O 1
ATOM 720 N N . ARG A 1 89 ? -1.122 7.502 6.334 1.00 90.44 89 ARG A N 1
ATOM 721 C CA . ARG A 1 89 ? -1.638 8.741 6.929 1.00 90.44 89 ARG A CA 1
ATOM 722 C C . ARG A 1 89 ? -2.982 8.519 7.604 1.00 90.44 89 ARG A C 1
ATOM 724 O O . ARG A 1 89 ? -3.673 7.556 7.194 1.00 90.44 89 ARG A O 1
#

Secondary structure (DSSP, 8-state):
-PPPPSS-SEE-----B-TTSPBPPHHHHTT--EEEEEPPPHHHHHHHHTSTTT-----B-GGG-SEESS-TTSTT--TTPPEEEEEE-

Foldseek 3Di:
DDDDFFDDQKDADDFDADPVRHTDDPVVQQVKKKFFDFDDDPVRVVVCVVVVPDCDTDIDGNVVPMQGQCDPPGSNPVVRTTTPDMDMD

Nearest PDB structures (foldseek):
  7qep-assembly1_D6  TM=3.210E-01  e=5.767E+00  Encephalitozoon cuniculi GB-M1
  8p5d-assembly1_SAA  TM=2.989E-01  e=8.629E+00  Spraguea lophii 42_110
  5lks-assembly1_Sa  TM=2.879E-01  e=8.629E+00  Homo sapiens

pLDDT: mean 86.1, std 12.52, range [43.56, 96.06]

Solvent-accessible surface area (backbone atoms only — not comparable to full-atom values): 5560 Å² total; per-residue (Å²): 132,87,84,74,79,44,75,59,56,59,51,64,69,88,78,53,61,46,100,85,70,45,73,55,55,70,75,61,48,62,65,36,34,35,30,62,40,60,58,69,54,74,70,53,48,60,54,46,71,77,48,79,78,80,76,74,61,64,68,44,40,45,87,60,49,68,46,40,26,75,41,87,86,37,91,57,40,46,84,84,49,43,48,67,46,78,49,72,87

Mean predicted aligned error: 5.81 Å